Protein AF-A0A7Y7C7P0-F1 (afdb_monomer)

Mean predicted aligned error: 10.73 Å

Foldseek 3Di:
DVVVCCVVVPPPPPPPDPPVVVVVVVVVVVVVVVVVVVVVLVVLLVVLLVLAAEDEDEFEAPPVQCAFPVPRDNQKDWDPQADWDWAWADDVPAIHIYIYGWTWIDHPVRPGIGTGDDPDDPDVVDRYHPRRLVVLCCCCPVVVDDLVVVQVVNSVNSHSGDSVVSVVSD

Radius of gyration: 27.85 Å; Cα contacts (8 Å, |Δi|>4): 236; chains: 1; bounding box: 73×70×50 Å

Solvent-accessible surface area (backbone atoms only — not comparable to full-atom values): 9598 Å² total; per-residue (Å²): 110,79,66,58,52,42,69,75,67,45,77,95,70,84,71,74,73,52,72,68,55,52,55,46,52,52,50,52,52,50,50,52,51,49,50,53,51,50,51,54,50,50,56,52,32,55,58,27,51,68,66,17,54,75,44,81,43,77,34,67,58,52,80,92,60,53,45,25,90,71,76,66,47,63,64,60,41,80,45,81,89,37,54,75,48,66,32,36,34,45,48,96,98,46,52,31,39,34,40,35,30,20,36,28,30,33,28,79,86,74,73,27,75,45,63,20,73,76,81,90,61,81,43,91,91,49,52,50,28,63,49,30,49,50,50,50,51,43,38,42,69,74,67,63,42,54,59,65,58,50,22,55,53,44,43,71,42,13,42,70,52,51,52,69,58,56,58,72,74,97

Nearest PDB structures (foldseek):
  1ek0-assembly1_A  TM=4.558E-01  e=1.364E+00  Saccharomyces cerevisiae
  8dwf-assembly1_A  TM=3.012E-01  e=1.980E+00  Geobacillus stearothermophilus
  8dw7-assembly1_A  TM=2.935E-01  e=6.056E+00  Geobacillus stearothermophilus
  8dwe-assembly1_A  TM=2.892E-01  e=4.724E+00  Geobacillus stearothermophilus

pLDDT: mean 85.53, std 9.99, range [55.09, 96.75]

Sequence (170 aa):
MATLERHVFGRRTEKLPTVADELRGDADSTAARAEAAKKKRQERATRKAEEAPEREIRHAVPDEERQCPACGGEDLKPLGKGRTSVLYEYVPARFERQVHVQEVLACTCGRGVVTAPPPARVVDRGEYGPGFIAHVVTSKCADAMPLHRLAQRVERSGVPMSRSTLTDLF

Structure (mmCIF, N/CA/C/O backbone):
data_AF-A0A7Y7C7P0-F1
#
_entry.id   AF-A0A7Y7C7P0-F1
#
loop_
_atom_site.group_PDB
_atom_site.id
_atom_site.type_symbol
_atom_site.label_atom_id
_atom_site.label_alt_id
_atom_site.label_comp_id
_atom_site.label_asym_id
_atom_site.label_entity_id
_atom_site.label_seq_id
_atom_site.pdbx_PDB_ins_code
_atom_site.Cartn_x
_atom_site.Cartn_y
_atom_site.Cartn_z
_atom_site.occupancy
_atom_site.B_iso_or_equiv
_atom_site.auth_seq_id
_atom_site.auth_comp_id
_atom_site.auth_asym_id
_atom_site.auth_atom_id
_atom_site.pdbx_PDB_model_num
ATOM 1 N N . MET A 1 1 ? 47.146 57.367 16.104 1.00 55.09 1 MET A N 1
ATOM 2 C CA . MET A 1 1 ? 47.709 56.108 15.560 1.00 55.09 1 MET A CA 1
ATOM 3 C C . MET A 1 1 ? 46.629 55.074 15.224 1.00 55.09 1 MET A C 1
ATOM 5 O O . MET A 1 1 ? 46.630 54.589 14.104 1.00 55.09 1 MET A O 1
ATOM 9 N N . ALA A 1 2 ? 45.629 54.832 16.084 1.00 60.88 2 ALA A N 1
ATOM 10 C CA . ALA A 1 2 ? 44.570 53.829 15.849 1.00 60.88 2 ALA A CA 1
ATOM 11 C C . ALA A 1 2 ? 43.618 54.069 14.644 1.00 60.88 2 ALA A C 1
ATOM 13 O O . ALA A 1 2 ? 42.861 53.175 14.258 1.00 60.88 2 ALA A O 1
ATOM 14 N N . THR A 1 3 ? 43.585 55.279 14.078 1.00 65.88 3 THR A N 1
ATOM 15 C CA . THR A 1 3 ? 42.808 55.626 12.871 1.00 65.88 3 THR A CA 1
ATOM 16 C C . THR A 1 3 ? 43.558 55.297 11.580 1.00 65.88 3 THR A C 1
ATOM 18 O O . THR A 1 3 ? 42.942 54.809 10.638 1.00 65.88 3 THR A O 1
ATOM 21 N N . LEU A 1 4 ? 44.882 55.490 11.563 1.00 68.06 4 LEU A N 1
ATOM 22 C CA . LEU A 1 4 ? 45.753 55.126 10.440 1.00 68.06 4 LEU A CA 1
ATOM 23 C C . LEU A 1 4 ? 45.852 53.604 10.288 1.00 68.06 4 LEU A C 1
ATOM 25 O O . LEU A 1 4 ? 45.725 53.095 9.182 1.00 68.06 4 LEU A O 1
ATOM 29 N N . GLU A 1 5 ? 45.957 52.863 11.394 1.00 64.56 5 GLU A N 1
ATOM 30 C CA . GLU A 1 5 ? 45.981 51.392 11.366 1.00 64.56 5 GLU A CA 1
ATOM 31 C C . GLU A 1 5 ? 44.690 50.786 10.793 1.00 64.56 5 GLU A C 1
ATOM 33 O O . GLU A 1 5 ? 44.743 49.833 10.022 1.00 64.56 5 GLU A O 1
ATOM 38 N N . ARG A 1 6 ? 43.521 51.366 11.100 1.00 64.81 6 ARG A N 1
ATOM 39 C CA . ARG A 1 6 ? 42.233 50.932 10.525 1.00 64.81 6 ARG A CA 1
ATOM 40 C C . ARG A 1 6 ? 42.103 51.235 9.033 1.00 64.81 6 ARG A C 1
ATOM 42 O O . ARG A 1 6 ? 41.399 50.511 8.337 1.00 64.81 6 ARG A O 1
ATOM 49 N N . HIS A 1 7 ? 42.755 52.295 8.560 1.00 71.31 7 HIS A N 1
ATOM 50 C CA . HIS A 1 7 ? 42.766 52.667 7.147 1.00 71.31 7 HIS A CA 1
ATOM 51 C C . HIS A 1 7 ? 43.724 51.800 6.323 1.00 71.31 7 HIS A C 1
ATOM 53 O O . HIS A 1 7 ? 43.413 51.486 5.181 1.00 71.31 7 HIS A O 1
ATOM 59 N N . VAL A 1 8 ? 44.863 51.408 6.905 1.00 70.62 8 VAL A N 1
ATOM 60 C CA . VAL A 1 8 ? 45.889 50.595 6.232 1.00 70.62 8 VAL A CA 1
ATOM 61 C C . VAL A 1 8 ? 45.542 49.102 6.248 1.00 70.62 8 VAL A C 1
ATOM 63 O O . VAL A 1 8 ? 45.739 48.431 5.242 1.00 70.62 8 VAL A O 1
ATOM 66 N N . PHE A 1 9 ? 44.996 48.579 7.353 1.00 66.69 9 PHE A N 1
ATOM 67 C CA . PHE A 1 9 ? 44.740 47.138 7.528 1.00 66.69 9 PHE A CA 1
ATOM 68 C C . PHE A 1 9 ? 43.254 46.740 7.472 1.00 66.69 9 PHE A C 1
ATOM 70 O O . PHE A 1 9 ? 42.925 45.572 7.667 1.00 66.69 9 PHE A O 1
ATOM 77 N N . GLY A 1 10 ? 42.344 47.691 7.227 1.00 68.75 10 GLY A N 1
ATOM 78 C CA . GLY A 1 10 ? 40.899 47.446 7.194 1.00 68.75 10 GLY A CA 1
ATOM 79 C C . GLY A 1 10 ? 40.288 47.088 8.559 1.00 68.75 10 GLY A C 1
ATOM 80 O O . GLY A 1 10 ? 40.950 47.067 9.602 1.00 68.75 10 GLY A O 1
ATOM 81 N N . ARG A 1 11 ? 38.974 46.811 8.588 1.00 61.88 11 ARG A N 1
ATOM 82 C CA . ARG A 1 11 ? 38.349 46.175 9.762 1.00 61.88 11 ARG A CA 1
ATOM 83 C C . ARG A 1 11 ? 38.887 44.745 9.849 1.00 61.88 11 ARG A C 1
ATOM 85 O O . ARG A 1 11 ? 38.777 44.002 8.883 1.00 61.88 11 ARG A O 1
ATOM 92 N N . ARG A 1 12 ? 39.417 44.346 11.014 1.00 55.22 12 ARG A N 1
ATOM 93 C CA . ARG A 1 12 ? 39.758 42.947 11.347 1.00 55.22 12 ARG A CA 1
ATOM 94 C C . ARG A 1 12 ? 38.487 42.083 11.379 1.00 55.22 12 ARG A C 1
ATOM 96 O O . ARG A 1 12 ? 38.015 41.716 12.450 1.00 55.22 12 ARG A O 1
ATOM 103 N N . THR A 1 13 ? 37.886 41.821 10.227 1.00 59.50 13 THR A N 1
ATOM 104 C CA . THR A 1 13 ? 36.673 41.000 10.090 1.00 59.50 13 THR A CA 1
ATOM 105 C C . THR A 1 13 ? 36.837 39.841 9.115 1.00 59.50 13 THR A C 1
ATOM 107 O O . THR A 1 13 ? 35.903 39.071 8.949 1.00 59.50 13 THR A O 1
ATOM 110 N N . GLU A 1 14 ? 38.028 39.621 8.562 1.00 57.31 14 GLU A N 1
ATOM 111 C CA . GLU A 1 14 ? 38.360 38.384 7.848 1.00 57.31 14 GLU A CA 1
ATOM 112 C C . GLU A 1 14 ? 38.828 37.312 8.840 1.00 57.31 14 GLU A C 1
ATOM 114 O O . GLU A 1 14 ? 39.986 36.900 8.860 1.00 57.31 14 GLU A O 1
ATOM 119 N N . LYS A 1 15 ? 37.936 36.866 9.730 1.00 64.31 15 LYS A N 1
ATOM 120 C CA . LYS A 1 15 ? 38.116 35.529 10.300 1.00 64.31 15 LYS A CA 1
ATOM 121 C C . LYS A 1 15 ? 37.584 34.562 9.255 1.00 64.31 15 LYS A C 1
ATOM 123 O O . LYS A 1 15 ? 36.371 34.474 9.084 1.00 64.31 15 LYS A O 1
ATOM 128 N N . LEU A 1 16 ? 38.490 33.886 8.550 1.00 65.25 16 LEU A N 1
ATOM 129 C CA . LEU A 1 16 ? 38.125 32.709 7.768 1.00 65.25 16 LEU A CA 1
ATOM 130 C C . LEU A 1 16 ? 37.362 31.756 8.702 1.00 65.25 16 LEU A C 1
ATOM 132 O O . LEU A 1 16 ? 37.824 31.539 9.833 1.00 65.25 16 LEU A O 1
ATOM 136 N N . PRO A 1 17 ? 36.178 31.268 8.296 1.00 68.62 17 PRO A N 1
ATOM 137 C CA . PRO A 1 17 ? 35.445 30.297 9.090 1.00 68.62 17 PRO A CA 1
ATOM 138 C C . PRO A 1 17 ? 36.351 29.097 9.359 1.00 68.62 17 PRO A C 1
ATOM 140 O O . PRO A 1 17 ? 37.228 28.758 8.561 1.00 68.62 17 PRO A O 1
ATOM 143 N N . THR A 1 18 ? 36.196 28.478 10.527 1.00 79.94 18 THR A N 1
ATOM 144 C CA . THR A 1 18 ? 36.977 27.274 10.794 1.00 79.94 18 THR A CA 1
ATOM 145 C C . THR A 1 18 ? 36.526 26.180 9.832 1.00 79.94 18 THR A C 1
ATOM 147 O O . THR A 1 18 ? 35.360 26.133 9.446 1.00 79.94 18 THR A O 1
ATOM 150 N N . VAL A 1 19 ? 37.421 25.254 9.485 1.00 77.50 19 VAL A N 1
ATOM 151 C CA . VAL A 1 19 ? 37.071 24.092 8.648 1.00 77.50 19 VAL A CA 1
ATOM 152 C C . VAL A 1 19 ? 35.853 23.346 9.219 1.00 77.50 19 VAL A C 1
ATOM 154 O O . VAL A 1 19 ? 35.027 22.831 8.475 1.00 77.50 19 VAL A O 1
ATOM 157 N N . ALA A 1 20 ? 35.683 23.336 10.546 1.00 76.25 20 ALA A N 1
ATOM 158 C CA . ALA A 1 20 ? 34.512 22.756 11.198 1.00 76.25 20 ALA A CA 1
ATOM 159 C C . ALA A 1 20 ? 33.207 23.527 10.920 1.00 76.25 20 ALA A C 1
ATOM 161 O O . ALA A 1 20 ? 32.159 22.897 10.799 1.00 76.25 20 ALA A O 1
ATOM 162 N N . ASP A 1 21 ? 33.255 24.857 10.820 1.00 77.00 21 ASP A N 1
ATOM 163 C CA . ASP A 1 21 ? 32.091 25.692 10.503 1.00 77.00 21 ASP A CA 1
ATOM 164 C C . ASP A 1 21 ? 31.709 25.580 9.020 1.00 77.00 21 ASP A C 1
ATOM 166 O O . ASP A 1 21 ? 30.523 25.489 8.704 1.00 77.00 21 ASP A O 1
ATOM 170 N N . GLU A 1 22 ? 32.692 25.505 8.115 1.00 7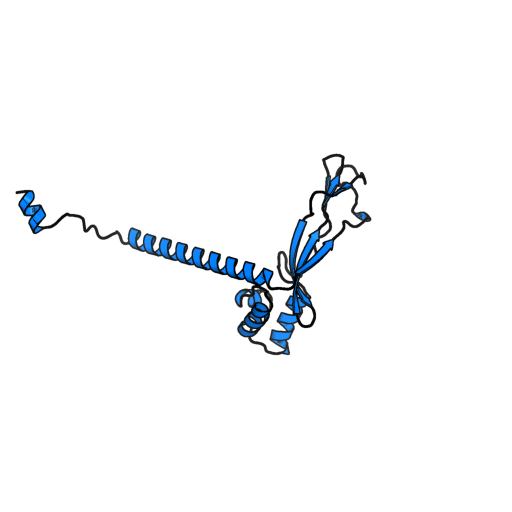2.94 22 GLU A N 1
ATOM 171 C CA . GLU A 1 22 ? 32.455 25.258 6.683 1.00 72.94 22 GLU A CA 1
ATOM 172 C C . GLU A 1 22 ? 31.823 23.878 6.450 1.00 72.94 22 GLU A C 1
ATOM 174 O O . GLU A 1 22 ? 30.777 23.772 5.808 1.00 72.94 22 GLU A O 1
ATOM 179 N N . LEU A 1 23 ? 32.387 22.826 7.058 1.00 73.00 23 LEU A N 1
ATOM 180 C CA . LEU A 1 23 ? 31.852 21.464 6.958 1.00 73.00 23 LEU A CA 1
ATOM 181 C C . LEU A 1 23 ? 30.433 21.344 7.541 1.00 73.00 23 LEU A C 1
ATOM 183 O O . LEU A 1 23 ? 29.619 20.584 7.016 1.00 73.00 23 LEU A O 1
ATOM 187 N N . ARG A 1 24 ? 30.110 22.090 8.610 1.00 69.88 24 ARG A N 1
ATOM 188 C CA . ARG A 1 24 ? 28.742 22.149 9.158 1.00 69.88 24 ARG A CA 1
ATOM 189 C C . ARG A 1 24 ? 27.784 22.888 8.230 1.00 69.88 24 ARG A C 1
ATOM 191 O O . ARG A 1 24 ? 26.692 22.385 8.002 1.00 69.88 24 ARG A O 1
ATOM 198 N N . GLY A 1 25 ? 28.187 24.023 7.657 1.00 68.94 25 GLY A N 1
ATOM 199 C CA . GLY A 1 25 ? 27.362 24.764 6.697 1.00 68.94 25 GLY A CA 1
ATOM 200 C C . GLY A 1 25 ? 27.010 23.933 5.458 1.00 68.94 25 GLY A C 1
ATOM 201 O O . GLY A 1 25 ? 25.860 23.930 5.008 1.00 68.94 25 GLY A O 1
ATOM 202 N N . ASP A 1 26 ? 27.963 23.150 4.953 1.00 67.38 26 ASP A N 1
ATOM 203 C CA . ASP A 1 26 ? 27.722 22.205 3.862 1.00 67.38 26 ASP A CA 1
ATOM 204 C C . ASP A 1 26 ? 26.801 21.048 4.287 1.00 67.38 26 ASP A C 1
ATOM 206 O O . ASP A 1 26 ? 25.879 20.685 3.549 1.00 67.38 26 ASP A O 1
ATOM 210 N N . ALA A 1 27 ? 26.966 20.502 5.495 1.00 68.31 27 ALA A N 1
ATOM 211 C CA . ALA A 1 27 ? 26.079 19.468 6.034 1.00 68.31 27 ALA A CA 1
ATOM 212 C C . ALA A 1 27 ? 24.635 19.972 6.239 1.00 68.31 27 ALA A C 1
ATOM 214 O O . ALA A 1 27 ? 23.678 19.312 5.832 1.00 68.31 27 ALA A O 1
ATOM 215 N N . ASP A 1 28 ? 24.458 21.172 6.788 1.00 70.88 28 ASP A N 1
ATOM 216 C CA . ASP A 1 28 ? 23.141 21.776 7.001 1.00 70.88 28 ASP A CA 1
ATOM 217 C C . ASP A 1 28 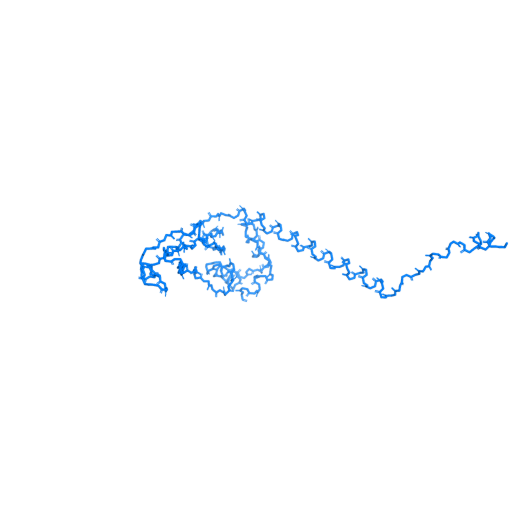? 22.468 22.124 5.666 1.00 70.88 28 ASP A C 1
ATOM 219 O O . ASP A 1 28 ? 21.272 21.882 5.472 1.00 70.88 28 ASP A O 1
ATOM 223 N N . SER A 1 29 ? 23.238 22.618 4.690 1.00 73.50 29 SER A N 1
ATOM 224 C CA . SER A 1 29 ? 22.720 22.906 3.349 1.00 73.50 29 SER A CA 1
ATOM 225 C C . SER A 1 29 ? 22.331 21.636 2.581 1.00 73.50 29 SER A C 1
ATOM 227 O O . SER A 1 29 ? 21.324 21.624 1.864 1.00 73.50 29 SER A O 1
ATOM 229 N N . THR A 1 30 ? 23.080 20.541 2.742 1.00 75.31 30 THR A N 1
ATOM 230 C CA . THR A 1 30 ? 22.759 19.244 2.128 1.00 75.31 30 THR A CA 1
ATOM 231 C C . THR A 1 30 ? 21.545 18.597 2.786 1.00 75.31 30 THR A C 1
ATOM 233 O O . THR A 1 30 ? 20.666 18.113 2.067 1.00 75.31 30 THR A O 1
ATOM 236 N N . ALA A 1 31 ? 21.422 18.669 4.114 1.00 78.56 31 ALA A N 1
ATOM 237 C CA . ALA A 1 31 ? 20.242 18.215 4.846 1.00 78.56 31 ALA A CA 1
ATOM 238 C C . ALA A 1 31 ? 18.983 19.001 4.442 1.00 78.56 31 ALA A C 1
ATOM 240 O O . ALA A 1 31 ? 17.962 18.402 4.097 1.00 78.56 31 ALA A O 1
ATOM 241 N N . ALA A 1 32 ? 19.066 20.334 4.372 1.00 80.69 32 ALA A N 1
ATOM 242 C CA . ALA A 1 32 ? 17.960 21.177 3.918 1.00 80.69 32 ALA A CA 1
ATOM 243 C C . ALA A 1 32 ? 17.533 20.860 2.473 1.00 80.69 32 ALA A C 1
ATOM 245 O O . ALA A 1 32 ? 16.339 20.773 2.172 1.00 80.69 32 ALA A O 1
ATOM 246 N N . ARG A 1 33 ? 18.494 20.627 1.566 1.00 81.38 33 ARG A N 1
ATOM 247 C CA . ARG A 1 33 ? 18.207 20.206 0.182 1.00 81.38 33 ARG A CA 1
ATOM 248 C C . ARG A 1 33 ? 17.550 18.826 0.122 1.00 81.38 33 ARG A C 1
ATOM 250 O O . ARG A 1 33 ? 16.629 18.635 -0.674 1.00 81.38 33 ARG A O 1
ATOM 257 N N . ALA A 1 34 ? 17.995 17.879 0.946 1.00 82.88 34 ALA A N 1
ATOM 258 C CA . ALA A 1 34 ? 17.413 16.542 1.020 1.00 82.88 34 ALA A CA 1
ATOM 259 C C . ALA A 1 34 ? 15.960 16.587 1.515 1.00 82.88 34 ALA A C 1
ATOM 261 O O . ALA A 1 34 ? 15.085 15.962 0.909 1.00 82.88 34 ALA A O 1
ATOM 262 N N . GLU A 1 35 ? 15.681 17.384 2.547 1.00 84.38 35 GLU A N 1
ATOM 263 C CA . GLU A 1 35 ? 14.332 17.526 3.096 1.00 84.38 35 GLU A CA 1
ATOM 264 C C . GLU A 1 35 ? 13.391 18.231 2.109 1.00 84.38 35 GLU A C 1
ATOM 266 O O . GLU A 1 35 ? 12.277 17.766 1.861 1.00 84.38 35 GLU A O 1
ATOM 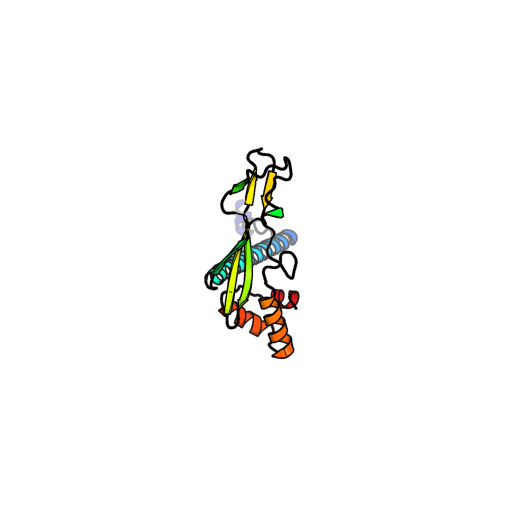271 N N . ALA A 1 36 ? 13.862 19.282 1.430 1.00 84.31 36 ALA A N 1
ATOM 272 C CA . ALA A 1 36 ? 13.104 19.931 0.362 1.00 84.31 36 ALA A CA 1
ATOM 273 C C . ALA A 1 36 ? 12.794 18.967 -0.801 1.00 84.31 36 ALA A C 1
ATOM 275 O O . ALA A 1 36 ? 11.674 18.943 -1.322 1.00 84.31 36 ALA A O 1
ATOM 276 N N . ALA A 1 37 ? 13.757 18.126 -1.193 1.00 84.06 37 ALA A N 1
ATOM 277 C CA . ALA A 1 37 ? 13.550 17.108 -2.220 1.00 84.06 37 ALA A CA 1
ATOM 278 C C . ALA A 1 37 ? 12.534 16.041 -1.780 1.00 84.06 37 ALA A C 1
ATOM 280 O O . ALA A 1 37 ? 11.699 15.618 -2.585 1.00 84.06 37 ALA A O 1
ATOM 281 N N . LYS A 1 38 ? 12.571 15.623 -0.510 1.00 84.44 38 LYS A N 1
ATOM 282 C CA . LYS A 1 38 ? 11.611 14.680 0.077 1.00 84.44 38 LYS A CA 1
ATOM 283 C C . LYS A 1 38 ? 10.199 15.260 0.092 1.00 84.44 38 LYS A C 1
ATOM 285 O O . LYS A 1 38 ? 9.283 14.598 -0.394 1.00 84.44 38 LYS A O 1
ATOM 290 N N . LYS A 1 39 ? 10.034 16.509 0.535 1.00 84.75 39 LYS A N 1
ATOM 291 C CA . LYS A 1 39 ? 8.743 17.209 0.528 1.00 84.75 39 LYS A CA 1
ATOM 292 C C . LYS A 1 39 ? 8.157 17.295 -0.883 1.00 84.75 39 LYS A C 1
ATOM 294 O O . LYS A 1 39 ? 7.026 16.881 -1.111 1.00 84.75 39 LYS A O 1
ATOM 299 N N . LYS A 1 40 ? 8.964 17.703 -1.867 1.00 83.31 40 LYS A N 1
ATOM 300 C CA . LYS A 1 40 ? 8.540 17.761 -3.276 1.00 83.31 40 LYS A CA 1
ATOM 301 C C . LYS A 1 40 ? 8.128 16.389 -3.831 1.00 83.31 40 LYS A C 1
ATOM 303 O O . LYS A 1 40 ? 7.210 16.300 -4.648 1.00 83.31 40 LYS A O 1
ATOM 308 N N . ARG A 1 41 ? 8.802 15.306 -3.418 1.00 81.06 41 ARG A N 1
ATOM 309 C CA . ARG A 1 41 ? 8.415 13.930 -3.786 1.00 81.06 41 ARG A CA 1
ATOM 310 C C . ARG A 1 41 ? 7.070 13.545 -3.173 1.00 81.06 41 ARG A C 1
ATOM 312 O O . ARG A 1 41 ? 6.250 12.983 -3.890 1.00 81.06 41 ARG A O 1
ATOM 319 N N . GLN A 1 42 ? 6.838 13.880 -1.905 1.00 81.81 42 GLN A N 1
ATOM 320 C CA . GLN A 1 42 ? 5.566 13.627 -1.224 1.00 81.81 42 GLN A CA 1
ATOM 321 C C . GLN A 1 42 ? 4.414 14.394 -1.882 1.00 81.81 42 GLN A C 1
ATOM 323 O O . GLN A 1 42 ? 3.417 13.780 -2.233 1.00 81.81 42 GLN A O 1
ATOM 328 N N . GLU A 1 43 ? 4.584 15.686 -2.165 1.00 81.06 43 GLU A N 1
ATOM 329 C CA . GLU A 1 43 ? 3.575 16.509 -2.855 1.00 81.06 43 GLU A CA 1
ATOM 330 C C . GLU A 1 43 ? 3.247 15.989 -4.265 1.00 81.06 43 GLU A C 1
ATOM 332 O O . GLU A 1 43 ? 2.105 16.024 -4.725 1.00 81.06 43 GLU A O 1
ATOM 337 N N . ARG A 1 44 ? 4.254 15.484 -4.989 1.00 79.69 44 ARG A N 1
ATOM 338 C CA . ARG A 1 44 ? 4.032 14.835 -6.289 1.00 79.69 44 ARG A CA 1
ATOM 339 C C . ARG A 1 44 ? 3.275 13.519 -6.130 1.00 79.69 44 ARG A C 1
ATOM 341 O O . ARG A 1 44 ? 2.470 13.198 -6.999 1.00 79.69 44 ARG A O 1
ATOM 348 N N . ALA A 1 45 ? 3.555 12.763 -5.071 1.00 76.69 45 ALA A N 1
ATOM 349 C CA . ALA A 1 45 ? 2.895 11.495 -4.808 1.00 76.69 45 ALA A CA 1
ATOM 350 C C . ALA A 1 45 ? 1.424 11.686 -4.428 1.00 76.69 45 ALA A C 1
ATOM 352 O O . ALA A 1 45 ? 0.578 10.993 -4.983 1.00 76.69 45 ALA A O 1
ATOM 353 N N . THR A 1 46 ? 1.116 12.659 -3.565 1.00 77.25 46 THR A N 1
ATOM 354 C CA . THR A 1 46 ? -0.264 12.982 -3.180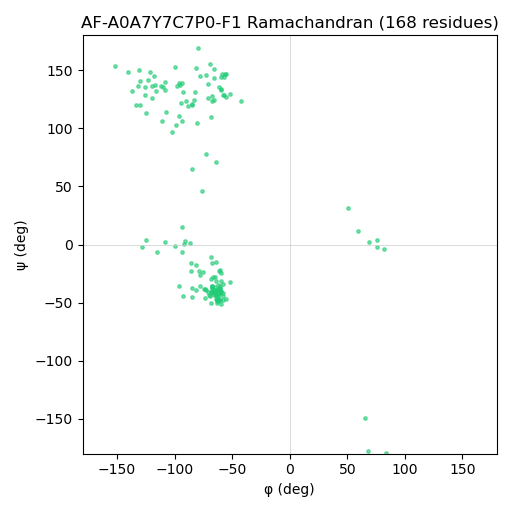 1.00 77.25 46 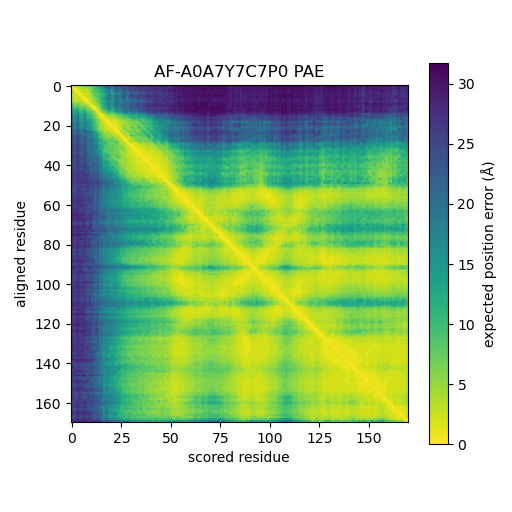THR A CA 1
ATOM 355 C C . THR A 1 46 ? -1.078 13.446 -4.378 1.00 77.25 46 THR A C 1
ATOM 357 O O . THR A 1 46 ? -2.135 12.884 -4.632 1.00 77.25 46 THR A O 1
ATOM 360 N N . ARG A 1 47 ? -0.552 14.383 -5.180 1.00 74.44 47 ARG A N 1
ATOM 361 C CA . ARG A 1 47 ? -1.246 14.862 -6.385 1.00 74.44 47 ARG A CA 1
ATOM 362 C C . ARG A 1 47 ? -1.557 13.725 -7.359 1.00 74.44 47 ARG A C 1
ATOM 364 O O . ARG A 1 47 ? -2.650 13.655 -7.894 1.00 74.44 47 ARG A O 1
ATOM 371 N N . LYS A 1 48 ? -0.597 12.827 -7.593 1.00 72.62 48 LYS A N 1
ATOM 372 C CA . LYS A 1 48 ? -0.818 11.683 -8.485 1.00 72.62 48 LYS A CA 1
ATOM 373 C C . LYS A 1 48 ? -1.850 10.712 -7.924 1.00 72.62 48 LYS A C 1
ATOM 375 O O . LYS A 1 48 ? -2.695 10.248 -8.675 1.00 72.62 48 LYS A O 1
ATOM 380 N N . ALA A 1 49 ? -1.818 10.451 -6.619 1.00 71.06 49 ALA A N 1
ATOM 381 C CA . ALA A 1 49 ? -2.780 9.568 -5.969 1.00 71.06 49 ALA A CA 1
ATOM 382 C C . ALA A 1 49 ? -4.239 10.051 -6.101 1.00 71.06 49 ALA A C 1
ATOM 384 O O . ALA A 1 49 ? -5.148 9.232 -5.984 1.00 71.06 49 ALA A O 1
ATOM 385 N N . GLU A 1 50 ? -4.463 11.347 -6.352 1.00 72.69 50 GLU A N 1
ATOM 386 C CA . GLU A 1 50 ? -5.778 11.917 -6.690 1.00 72.69 50 GLU A CA 1
ATOM 387 C C . GLU A 1 50 ? -6.180 11.680 -8.160 1.00 72.69 50 GLU A C 1
ATOM 389 O O . GLU A 1 50 ? -7.363 11.698 -8.479 1.00 72.69 50 GLU A O 1
ATOM 394 N N . GLU A 1 51 ? -5.221 11.437 -9.061 1.00 78.81 51 GLU A N 1
ATOM 395 C CA . GLU A 1 51 ? -5.477 11.135 -10.480 1.00 78.81 51 GLU A CA 1
ATOM 396 C C . GLU A 1 51 ? -5.927 9.679 -10.693 1.00 78.81 51 GLU A C 1
ATOM 398 O O . GLU A 1 51 ? -6.591 9.372 -11.685 1.00 78.81 51 GLU A O 1
ATOM 403 N N . ALA A 1 52 ? -5.546 8.767 -9.793 1.00 81.75 52 ALA A N 1
ATOM 404 C CA . ALA A 1 52 ? -5.930 7.363 -9.890 1.00 81.75 52 ALA A CA 1
ATOM 405 C C . ALA A 1 52 ? -7.430 7.190 -9.576 1.00 81.75 52 ALA A C 1
ATOM 407 O O . ALA A 1 52 ? -7.918 7.780 -8.611 1.00 81.75 52 ALA A O 1
ATOM 408 N N . PRO A 1 53 ? -8.168 6.348 -10.328 1.00 89.81 53 PRO A N 1
ATOM 409 C CA . PRO A 1 53 ? -9.560 6.056 -10.009 1.00 89.81 53 PRO A CA 1
ATOM 410 C C . PRO A 1 53 ? -9.658 5.480 -8.593 1.00 89.81 53 PRO A C 1
ATOM 412 O O . PRO A 1 53 ? -8.940 4.540 -8.246 1.00 89.81 53 PRO A O 1
ATOM 415 N N . GLU A 1 54 ? -10.535 6.061 -7.776 1.00 92.56 54 GLU A N 1
ATOM 416 C CA . GLU A 1 54 ? -10.720 5.679 -6.378 1.00 92.56 54 GLU A CA 1
ATOM 417 C C . GLU A 1 54 ? -11.913 4.728 -6.225 1.00 92.56 54 GLU A C 1
ATOM 419 O O . GLU A 1 54 ? -12.978 4.941 -6.809 1.00 92.56 54 GLU A O 1
ATOM 424 N N . ARG A 1 55 ? -11.741 3.677 -5.417 1.00 93.75 55 ARG A N 1
ATOM 425 C CA . ARG A 1 55 ? -12.807 2.739 -5.052 1.00 93.75 55 ARG A CA 1
ATOM 426 C C . ARG A 1 55 ? -12.847 2.550 -3.541 1.00 93.75 55 ARG A C 1
ATOM 428 O O . ARG A 1 55 ? -11.888 2.061 -2.951 1.00 93.75 55 ARG A O 1
ATOM 435 N N . GLU A 1 56 ? -13.974 2.872 -2.919 1.00 95.12 56 GLU A N 1
ATOM 436 C CA . GLU A 1 56 ? -14.191 2.615 -1.493 1.00 95.12 56 GLU A CA 1
ATOM 437 C C . GLU A 1 56 ? -14.641 1.161 -1.267 1.00 95.12 56 GLU A C 1
ATOM 439 O O . GLU A 1 56 ? -15.551 0.666 -1.936 1.00 95.12 56 GLU A O 1
ATOM 444 N N . ILE A 1 57 ? -14.003 0.467 -0.324 1.00 94.62 57 ILE A N 1
ATOM 445 C CA . ILE A 1 57 ? -14.327 -0.908 0.075 1.00 94.62 57 ILE A CA 1
ATOM 446 C C . ILE A 1 57 ? -14.574 -0.910 1.580 1.00 94.62 57 ILE A C 1
ATOM 448 O O . ILE A 1 57 ? -13.659 -0.680 2.370 1.00 94.62 57 ILE A O 1
ATOM 452 N N . ARG A 1 58 ? -15.816 -1.173 1.984 1.00 94.38 58 ARG A N 1
ATOM 453 C CA . ARG A 1 58 ? -16.204 -1.209 3.397 1.00 94.38 58 ARG A CA 1
ATOM 454 C C . ARG A 1 58 ? -16.096 -2.623 3.945 1.00 94.38 58 ARG A C 1
ATOM 456 O O . ARG A 1 58 ? -16.634 -3.550 3.348 1.00 94.38 58 ARG A O 1
ATOM 463 N N . HIS A 1 59 ? -15.443 -2.756 5.093 1.00 94.19 59 HIS A N 1
ATOM 464 C CA . HIS A 1 59 ? -15.338 -4.005 5.841 1.00 94.19 59 HIS A CA 1
ATOM 465 C C . HIS A 1 59 ? -16.210 -3.902 7.084 1.00 94.19 59 HIS A C 1
ATOM 467 O O . HIS A 1 59 ? -15.936 -3.076 7.956 1.00 94.19 59 HIS A O 1
ATOM 473 N N . ALA A 1 60 ? -17.265 -4.710 7.141 1.00 93.31 60 ALA A N 1
ATOM 474 C CA . ALA A 1 60 ? -18.112 -4.830 8.322 1.00 93.31 60 ALA A CA 1
ATOM 475 C C . ALA A 1 60 ? -17.472 -5.780 9.340 1.00 93.31 60 ALA A C 1
ATOM 477 O O . ALA A 1 60 ? -16.735 -6.693 8.959 1.00 93.31 60 ALA A O 1
ATOM 478 N N . VAL A 1 61 ? -17.766 -5.579 10.624 1.00 92.62 61 VAL A N 1
ATOM 479 C CA . VAL A 1 61 ? -17.405 -6.557 11.658 1.00 92.62 61 VAL A CA 1
ATOM 480 C C . VAL A 1 61 ? -18.218 -7.837 11.408 1.00 92.62 61 VAL A C 1
ATOM 482 O O . VAL A 1 61 ? -19.448 -7.727 11.341 1.00 92.62 61 VAL A O 1
ATOM 485 N N . PRO A 1 62 ? -17.583 -9.018 11.262 1.00 92.50 62 PRO A N 1
ATOM 486 C CA . PRO A 1 62 ? -18.286 -10.294 11.124 1.00 92.50 62 PRO A CA 1
ATOM 487 C C . PRO A 1 62 ? -19.211 -10.549 12.313 1.00 92.50 62 PRO A C 1
ATOM 489 O O . PRO A 1 62 ? -18.848 -10.220 13.439 1.00 92.50 62 PRO A O 1
ATOM 492 N N . ASP A 1 63 ? -20.373 -11.165 12.093 1.00 89.12 63 ASP A N 1
ATOM 493 C CA . ASP A 1 63 ? -21.369 -11.364 13.158 1.00 89.12 63 ASP A CA 1
ATOM 494 C C . ASP A 1 63 ? -20.827 -12.183 14.344 1.00 89.12 63 ASP A C 1
ATOM 496 O O . ASP A 1 63 ? -21.164 -11.905 15.491 1.00 89.12 63 ASP A O 1
ATOM 500 N N . GLU A 1 64 ? -19.909 -13.116 14.086 1.00 88.62 64 GLU A N 1
ATOM 501 C CA . GLU A 1 64 ? -19.219 -13.916 15.112 1.00 88.62 64 GLU A CA 1
ATOM 502 C C . GLU A 1 64 ? -18.326 -13.072 16.039 1.00 88.62 64 GLU A C 1
ATOM 504 O O . GLU A 1 64 ? -18.117 -13.418 17.198 1.00 88.62 64 GLU A O 1
ATOM 509 N N . GLU A 1 65 ? -17.819 -11.943 15.542 1.00 86.25 65 GLU A N 1
ATOM 510 C CA . GLU A 1 65 ? -16.926 -11.035 16.267 1.00 86.25 65 GLU A CA 1
ATOM 511 C C . GLU A 1 65 ? -17.672 -9.820 16.842 1.00 86.25 65 GLU A C 1
ATOM 513 O O . GLU A 1 65 ? -17.070 -8.989 17.524 1.00 86.25 65 GLU A O 1
ATOM 518 N N . ARG A 1 66 ? -18.991 -9.699 16.617 1.00 88.81 66 ARG A N 1
ATOM 519 C CA . ARG A 1 66 ? -19.839 -8.598 17.123 1.00 88.81 66 ARG A CA 1
ATOM 520 C C . ARG A 1 66 ? -20.179 -8.738 18.608 1.00 88.81 66 ARG A C 1
ATOM 522 O O . ARG A 1 66 ? -21.310 -8.522 19.033 1.00 88.81 66 ARG A O 1
ATOM 529 N N . GLN A 1 67 ? -19.178 -9.041 19.420 1.00 91.62 67 GLN A N 1
ATOM 530 C CA . GLN A 1 67 ? -19.308 -9.159 20.864 1.00 91.62 67 GLN A CA 1
ATOM 531 C C . GLN A 1 67 ? -18.228 -8.338 21.552 1.00 91.62 67 GLN A C 1
ATOM 533 O O . GLN A 1 67 ? -17.072 -8.277 21.132 1.00 91.62 67 GLN A O 1
ATOM 538 N N . CYS A 1 68 ? -18.604 -7.679 22.643 1.00 91.19 68 CYS A N 1
ATOM 539 C CA . CYS A 1 68 ? -17.658 -6.902 23.420 1.00 91.19 68 CYS A CA 1
ATOM 540 C C . CYS A 1 68 ? -16.629 -7.823 24.103 1.00 91.19 68 CYS A C 1
ATOM 542 O O . CYS A 1 68 ? -17.023 -8.636 24.942 1.00 91.19 68 CYS A O 1
ATOM 544 N N . PRO A 1 69 ? -15.314 -7.637 23.882 1.00 89.69 69 PRO A N 1
ATOM 545 C CA . PRO A 1 69 ? -14.287 -8.489 24.491 1.00 89.69 69 PRO A CA 1
ATOM 546 C C . PRO A 1 69 ? -14.191 -8.331 26.018 1.00 89.69 69 PRO A C 1
ATOM 548 O O . PRO A 1 69 ? -13.580 -9.157 26.686 1.00 89.69 69 PRO A O 1
ATOM 551 N N . ALA A 1 70 ? -14.773 -7.265 26.582 1.00 89.50 70 ALA A N 1
ATOM 552 C CA . ALA A 1 70 ? -14.717 -6.975 28.014 1.00 89.50 70 ALA A CA 1
ATOM 553 C C . ALA A 1 70 ? -15.946 -7.471 28.794 1.00 89.50 70 ALA A C 1
ATOM 555 O O . ALA A 1 70 ? -15.811 -7.846 29.955 1.00 89.50 70 ALA A O 1
ATOM 556 N N . CYS A 1 71 ? -17.144 -7.424 28.202 1.00 90.31 71 CYS A N 1
ATOM 557 C CA . CYS A 1 71 ? -18.392 -7.759 28.902 1.00 90.31 71 CYS A CA 1
ATOM 558 C C . CYS A 1 71 ? -19.280 -8.779 28.180 1.00 90.31 71 CYS A C 1
ATOM 560 O O . CYS A 1 71 ? -20.340 -9.103 28.703 1.00 90.31 71 CYS A O 1
ATOM 562 N N . GLY A 1 72 ? -18.895 -9.246 26.988 1.00 87.81 72 GLY A N 1
ATOM 563 C CA . GLY A 1 72 ? -19.677 -10.188 26.179 1.00 87.81 72 GLY A CA 1
ATOM 564 C C . GLY A 1 72 ? -20.971 -9.619 25.587 1.00 87.81 72 GLY A C 1
ATOM 565 O O . GLY A 1 72 ? -21.711 -10.349 24.947 1.00 87.81 72 GLY A O 1
ATOM 566 N N . GLY A 1 73 ? -21.266 -8.332 25.799 1.00 87.69 73 GLY A N 1
ATOM 567 C CA . GLY A 1 73 ? -22.482 -7.703 25.283 1.00 87.69 73 GLY A CA 1
ATOM 568 C C . GLY A 1 73 ? -22.444 -7.483 23.769 1.00 87.69 73 GLY A C 1
ATOM 569 O O . GLY A 1 73 ? -21.396 -7.143 23.218 1.00 87.69 73 GLY A O 1
ATOM 570 N N . GLU A 1 74 ? -23.607 -7.612 23.133 1.00 88.12 74 GLU A N 1
ATOM 571 C CA . GLU A 1 74 ? -23.825 -7.412 21.688 1.00 88.12 74 GLU A CA 1
ATOM 572 C C . GLU A 1 74 ? -24.280 -5.977 21.348 1.00 88.12 74 GLU A C 1
ATOM 574 O O . GLU A 1 74 ? -24.336 -5.588 20.183 1.00 88.12 74 GLU A O 1
ATOM 579 N N . ASP A 1 75 ? -24.546 -5.150 22.369 1.00 89.62 75 ASP A N 1
ATOM 580 C CA . ASP A 1 75 ? -24.923 -3.739 22.228 1.00 89.62 75 ASP A CA 1
ATOM 581 C C . ASP A 1 75 ? -23.722 -2.875 21.797 1.00 89.62 75 ASP A C 1
ATOM 583 O O . ASP A 1 75 ? -23.084 -2.164 22.588 1.00 89.62 75 ASP A O 1
ATOM 587 N N . LEU A 1 76 ? -23.405 -2.954 20.508 1.00 91.12 76 LEU A N 1
ATOM 588 C CA . LEU A 1 76 ? -22.300 -2.282 19.839 1.00 91.12 76 LEU A CA 1
ATOM 589 C C . LEU A 1 76 ? -22.818 -1.150 18.940 1.00 91.12 76 LEU A C 1
ATOM 591 O O . LEU A 1 76 ? -23.752 -1.328 18.160 1.00 91.12 76 LEU A O 1
ATOM 595 N N . LYS A 1 77 ? -22.201 0.034 19.027 1.00 92.19 77 LYS A N 1
ATOM 596 C CA . LYS A 1 77 ? -22.544 1.205 18.202 1.00 92.19 77 LYS A CA 1
ATOM 597 C C . LYS A 1 77 ? -21.370 1.630 17.319 1.00 92.19 77 LYS A C 1
ATOM 599 O O . LYS A 1 77 ? -20.234 1.576 17.789 1.00 92.19 77 LYS A O 1
ATOM 604 N N . PRO A 1 78 ? -21.612 2.120 16.090 1.00 92.56 78 PRO A N 1
ATOM 605 C CA . PRO A 1 78 ? -20.556 2.641 15.228 1.00 92.56 78 PRO A CA 1
ATOM 606 C C . PRO A 1 78 ? -19.767 3.772 15.888 1.00 92.56 7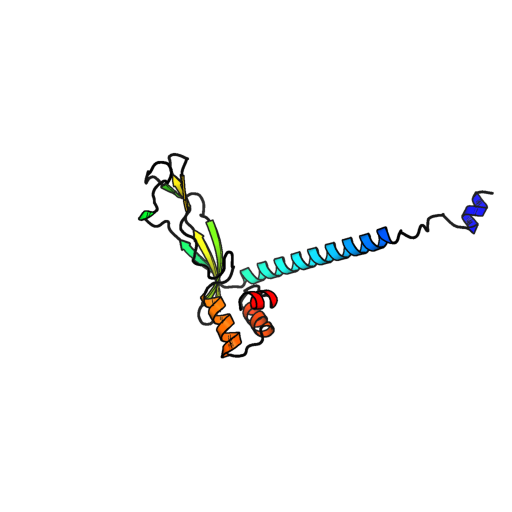8 PRO A C 1
ATOM 608 O O . PRO A 1 78 ? -20.336 4.751 16.375 1.00 92.56 78 PRO A O 1
ATOM 611 N N . LEU A 1 79 ? -18.444 3.643 15.877 1.00 92.62 79 LEU A N 1
ATOM 612 C CA . LEU A 1 79 ? -17.499 4.626 16.380 1.00 92.62 79 LEU A CA 1
ATOM 613 C C . LEU A 1 79 ? -16.890 5.402 15.204 1.00 92.62 79 LEU A C 1
ATOM 615 O O . LEU A 1 79 ? -15.918 4.983 14.572 1.00 92.62 79 LEU A O 1
ATOM 619 N N . GLY A 1 80 ? -17.458 6.575 14.923 1.00 91.19 80 GLY A N 1
ATOM 620 C CA . GLY A 1 80 ? -16.964 7.474 13.879 1.00 91.19 80 GLY A CA 1
ATOM 621 C C . GLY A 1 80 ? -17.091 6.895 12.465 1.00 91.19 80 GLY A C 1
ATOM 622 O O . GLY A 1 80 ? -18.018 6.150 12.164 1.00 91.19 80 GLY A O 1
ATOM 623 N N . LYS A 1 81 ? -16.163 7.276 11.577 1.00 88.88 81 LYS A N 1
ATOM 624 C CA . LYS A 1 81 ? -16.143 6.837 10.167 1.00 88.88 81 LYS A CA 1
ATOM 625 C C . LYS A 1 81 ? -15.413 5.504 9.948 1.00 88.88 81 LYS A C 1
ATOM 627 O O . LYS A 1 81 ? -15.297 5.070 8.808 1.00 88.88 81 LYS A O 1
ATOM 632 N N . GLY A 1 82 ? -14.915 4.877 11.013 1.00 91.44 82 GLY A N 1
ATOM 633 C CA . GLY A 1 82 ? -14.081 3.682 10.927 1.00 91.44 82 GLY A CA 1
ATOM 634 C C . GLY A 1 82 ? -12.597 3.973 10.679 1.00 91.44 82 GLY A C 1
ATOM 635 O O . GLY A 1 82 ? -12.163 5.126 10.604 1.00 91.44 82 GLY A O 1
ATOM 636 N N . ARG A 1 83 ? -11.801 2.905 10.582 1.00 93.00 83 ARG A N 1
ATOM 637 C CA . ARG A 1 83 ? -10.358 2.975 10.325 1.00 93.00 83 ARG A CA 1
ATOM 638 C C . ARG A 1 83 ? -10.094 2.840 8.830 1.00 93.00 83 ARG A C 1
ATOM 640 O O . ARG A 1 83 ? -10.443 1.830 8.226 1.00 93.00 83 ARG A O 1
ATOM 647 N N . THR A 1 84 ? -9.448 3.842 8.243 1.00 93.62 84 THR A N 1
ATOM 648 C CA . THR A 1 84 ? -9.163 3.867 6.804 1.00 93.62 84 THR A CA 1
ATOM 649 C C . THR A 1 84 ? -7.755 3.367 6.499 1.00 93.62 84 THR A C 1
ATOM 651 O O . THR A 1 84 ? -6.794 3.725 7.181 1.00 93.62 84 THR A O 1
ATOM 654 N N . SER A 1 85 ? -7.611 2.580 5.437 1.00 92.75 85 SER A N 1
ATOM 655 C CA . SER A 1 85 ? -6.314 2.223 4.869 1.00 92.75 85 SER A CA 1
ATOM 656 C C . SER A 1 85 ? -6.363 2.210 3.342 1.00 92.75 85 SER A C 1
ATOM 658 O O . SER A 1 85 ? -7.409 1.944 2.761 1.00 92.75 85 SER A O 1
ATOM 660 N N . VAL A 1 86 ? -5.247 2.536 2.690 1.00 91.75 86 VAL A N 1
ATOM 661 C CA . VAL A 1 86 ? -5.160 2.632 1.224 1.00 91.75 86 VAL A CA 1
ATOM 662 C C . VAL A 1 86 ? -4.353 1.458 0.674 1.00 91.75 86 VAL A C 1
ATOM 664 O O . VAL A 1 86 ? -3.344 1.074 1.271 1.00 91.75 86 VAL A O 1
ATOM 667 N N . LEU A 1 87 ? -4.808 0.911 -0.453 1.00 92.81 87 LEU A N 1
ATOM 668 C CA . LEU A 1 87 ? -4.137 -0.131 -1.222 1.00 92.81 87 LEU A CA 1
ATOM 669 C C . LEU A 1 87 ? -4.225 0.206 -2.717 1.00 92.81 87 LEU A C 1
ATOM 671 O O . LEU A 1 87 ? -5.298 0.535 -3.215 1.00 92.81 87 LEU A O 1
ATOM 675 N N . TYR A 1 88 ? -3.118 0.133 -3.445 1.00 92.50 88 TYR A N 1
ATOM 676 C CA . TYR A 1 88 ? -3.118 0.238 -4.902 1.00 92.50 88 TYR A CA 1
ATOM 677 C C . TYR A 1 88 ? -3.269 -1.144 -5.514 1.00 92.50 88 TYR A C 1
ATOM 679 O O . TYR A 1 88 ? -2.456 -2.031 -5.250 1.00 92.50 88 TYR A O 1
ATOM 687 N N . GLU A 1 89 ? -4.288 -1.314 -6.350 1.00 93.94 89 GLU A N 1
ATOM 688 C CA . GLU A 1 89 ? -4.619 -2.597 -6.962 1.00 93.94 89 GLU A CA 1
ATOM 689 C C . GLU A 1 89 ? -4.594 -2.502 -8.489 1.00 93.94 89 GLU A C 1
ATOM 691 O O . GLU A 1 89 ? -4.888 -1.455 -9.076 1.00 93.94 89 GLU A O 1
ATOM 696 N N . TYR A 1 90 ? -4.225 -3.604 -9.138 1.00 94.38 90 TYR A N 1
ATOM 697 C CA . TYR A 1 90 ? -4.361 -3.749 -10.581 1.00 94.38 90 TYR A CA 1
ATOM 698 C C . TYR A 1 90 ? -5.657 -4.491 -10.898 1.00 94.38 90 TYR A C 1
ATOM 700 O O . TYR A 1 90 ? -5.785 -5.694 -10.673 1.00 94.38 90 TYR A O 1
ATOM 708 N N . VAL A 1 91 ? -6.613 -3.765 -11.468 1.00 91.75 91 VAL A N 1
ATOM 709 C CA . VAL A 1 91 ? -7.792 -4.343 -12.117 1.00 91.75 91 VAL A CA 1
ATOM 710 C C . VAL A 1 91 ? -7.464 -4.430 -13.604 1.00 91.75 91 VAL A C 1
ATOM 712 O O . VAL A 1 91 ? -6.882 -3.483 -14.126 1.00 91.75 91 VAL A O 1
ATOM 715 N N . PRO A 1 92 ? -7.788 -5.518 -14.326 1.00 88.56 92 PRO A N 1
ATOM 716 C CA . PRO A 1 92 ? -7.422 -5.649 -15.733 1.00 88.56 92 PRO A CA 1
ATOM 717 C C . PRO A 1 92 ? -7.627 -4.348 -16.529 1.00 88.56 92 PRO A C 1
ATOM 719 O O . PRO A 1 92 ? -8.714 -3.772 -16.535 1.00 88.56 92 PRO A O 1
ATOM 722 N N . ALA A 1 93 ? -6.539 -3.883 -17.153 1.00 86.88 93 ALA A N 1
ATOM 723 C CA . ALA A 1 93 ? -6.409 -2.625 -17.899 1.00 86.88 93 ALA A CA 1
ATOM 724 C C . ALA A 1 93 ? -6.301 -1.296 -17.110 1.00 86.88 93 ALA A C 1
ATOM 726 O O . ALA A 1 93 ? -6.084 -0.264 -17.749 1.00 86.88 93 ALA A O 1
ATOM 727 N N . ARG A 1 94 ? -6.364 -1.265 -15.771 1.00 90.88 94 ARG A N 1
ATOM 728 C CA . ARG A 1 94 ? -6.146 -0.030 -14.988 1.00 90.88 94 ARG A CA 1
ATOM 729 C C . ARG A 1 94 ? -5.590 -0.265 -13.583 1.00 90.88 94 ARG A C 1
ATOM 731 O O . ARG A 1 94 ? -5.833 -1.282 -12.947 1.00 90.88 94 ARG A O 1
ATOM 738 N N . PHE A 1 95 ? -4.894 0.738 -13.066 1.00 93.00 95 PHE A N 1
ATOM 739 C CA . PHE A 1 95 ? -4.570 0.803 -11.645 1.00 93.00 95 PHE A CA 1
ATOM 740 C C . PHE A 1 95 ? -5.632 1.629 -10.932 1.00 93.00 95 PHE A C 1
ATOM 742 O O . PHE A 1 95 ? -6.063 2.650 -11.464 1.00 93.00 95 PHE A O 1
ATOM 749 N N . GLU A 1 96 ? -6.049 1.190 -9.752 1.00 93.06 96 GLU A N 1
ATOM 750 C CA . GLU A 1 96 ? -7.007 1.914 -8.921 1.00 93.06 96 GLU A CA 1
ATOM 751 C C . GLU A 1 96 ? -6.509 2.031 -7.481 1.00 93.06 96 GLU A C 1
ATOM 753 O O . GLU A 1 96 ? -5.759 1.188 -6.980 1.00 93.06 96 GLU A O 1
ATOM 758 N N . ARG A 1 97 ? -6.923 3.111 -6.821 1.00 93.69 97 ARG A N 1
ATOM 759 C CA . ARG A 1 97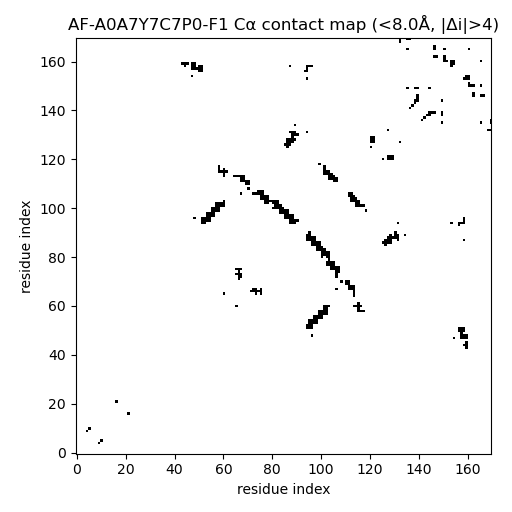 ? -6.670 3.372 -5.409 1.00 93.69 97 ARG A CA 1
ATOM 760 C C . ARG A 1 97 ? -7.861 2.852 -4.610 1.00 93.69 97 ARG A C 1
ATOM 762 O O . ARG A 1 97 ? -8.936 3.446 -4.627 1.00 93.69 97 ARG A O 1
ATOM 769 N N . GLN A 1 98 ? -7.680 1.738 -3.913 1.00 94.12 98 GLN A N 1
ATOM 770 C CA . GLN A 1 98 ? -8.700 1.151 -3.052 1.00 94.12 98 GLN A CA 1
ATOM 771 C C . GLN A 1 98 ? -8.598 1.733 -1.642 1.00 94.12 98 GLN A C 1
ATOM 773 O O . GLN A 1 98 ? -7.575 1.612 -0.964 1.00 94.12 98 GLN A O 1
ATOM 778 N N . VAL A 1 99 ? -9.667 2.390 -1.201 1.00 94.62 99 VAL A N 1
ATOM 779 C CA . VAL A 1 99 ? -9.799 2.952 0.145 1.00 94.62 99 VAL A CA 1
ATOM 780 C C . VAL A 1 99 ? -10.609 1.973 0.981 1.00 94.62 99 VAL A C 1
ATOM 782 O O . VAL A 1 99 ? -11.829 1.883 0.862 1.00 94.62 99 VAL A O 1
ATOM 785 N N . HIS A 1 100 ? -9.922 1.215 1.826 1.00 94.81 100 HIS A N 1
ATOM 786 C CA . HIS A 1 100 ? -10.543 0.265 2.734 1.00 94.81 100 HIS A CA 1
ATOM 787 C C . HIS A 1 100 ? -10.987 0.967 4.013 1.00 94.81 100 HIS A C 1
ATOM 789 O O . HIS A 1 100 ? -10.153 1.522 4.729 1.00 94.81 100 HIS A O 1
ATOM 795 N N . VAL A 1 101 ? -12.279 0.903 4.318 1.00 95.75 101 VAL A N 1
ATOM 796 C CA . VAL A 1 101 ? -12.880 1.478 5.525 1.00 95.75 101 VAL A CA 1
ATOM 797 C C . VAL A 1 101 ? -13.321 0.335 6.429 1.00 95.75 101 VAL A C 1
ATOM 799 O O . VAL A 1 101 ? -14.287 -0.362 6.129 1.00 95.75 101 VAL A O 1
ATOM 802 N N . GLN A 1 102 ? -12.588 0.118 7.516 1.00 95.56 102 GLN A N 1
ATOM 803 C CA . GLN A 1 102 ? -12.918 -0.878 8.531 1.00 95.56 102 GLN A CA 1
ATOM 804 C C . GLN A 1 102 ? -13.928 -0.292 9.509 1.00 95.56 102 GLN A C 1
ATOM 806 O O . GLN A 1 102 ? -13.665 0.745 10.125 1.00 95.56 102 GLN A O 1
ATOM 811 N N . GLU A 1 103 ? -15.058 -0.965 9.674 1.00 95.31 103 GLU A N 1
ATOM 812 C CA . GLU A 1 103 ? -16.033 -0.637 10.702 1.00 95.31 103 GLU A CA 1
ATOM 813 C C . GLU A 1 103 ? -15.384 -0.743 12.087 1.00 95.31 103 GLU A C 1
ATOM 815 O O . GLU A 1 103 ? -14.677 -1.702 12.395 1.00 95.31 103 GLU A O 1
ATOM 820 N N . VAL A 1 104 ? -15.604 0.273 12.915 1.00 95.56 104 VAL A N 1
ATOM 821 C CA . VAL A 1 104 ? -15.178 0.284 14.313 1.00 95.56 104 VAL A CA 1
ATOM 822 C C . VAL A 1 104 ? -16.439 0.436 15.139 1.00 95.56 104 VAL A C 1
ATOM 824 O O . VAL A 1 104 ? -17.216 1.359 14.911 1.00 95.56 104 VAL A O 1
ATOM 827 N N . LEU A 1 105 ? -16.646 -0.467 16.084 1.00 94.44 105 LEU A N 1
ATOM 828 C CA . LEU A 1 105 ? -17.796 -0.499 16.966 1.00 94.44 105 LEU A CA 1
ATOM 829 C C . LEU A 1 105 ? -17.337 -0.308 18.410 1.00 94.44 105 LEU A C 1
ATOM 831 O O . LEU A 1 105 ? -16.356 -0.908 18.840 1.00 94.44 105 LEU A O 1
ATOM 835 N N . ALA A 1 106 ? -18.057 0.503 19.173 1.00 94.25 106 ALA A N 1
ATOM 836 C CA . ALA A 1 106 ? -17.843 0.691 20.600 1.00 94.25 106 ALA A CA 1
ATOM 837 C C . ALA A 1 106 ? -19.017 0.112 21.391 1.00 94.25 106 ALA A C 1
ATOM 839 O O . ALA A 1 106 ? -20.182 0.330 21.052 1.00 94.25 106 ALA A O 1
ATOM 840 N N . CYS A 1 107 ? -18.710 -0.605 22.467 1.00 94.25 107 CYS A N 1
ATOM 841 C CA . CYS A 1 107 ? -19.721 -1.139 23.369 1.00 94.25 107 CYS A CA 1
ATOM 842 C C . CYS A 1 107 ? -20.254 -0.056 24.313 1.00 94.25 107 CYS A C 1
ATOM 844 O O . CYS A 1 107 ? -19.505 0.795 24.801 1.00 94.25 107 CYS A O 1
ATOM 846 N N . THR A 1 108 ? -21.543 -0.133 24.640 1.00 91.19 108 THR A N 1
ATOM 847 C CA . THR A 1 108 ? -22.208 0.743 25.619 1.00 91.19 108 THR A CA 1
ATOM 848 C C . THR A 1 108 ? -21.629 0.639 27.032 1.00 91.19 108 THR A C 1
ATOM 850 O O . THR A 1 108 ? -21.722 1.600 27.793 1.00 91.19 108 THR A O 1
ATOM 853 N N . CYS A 1 109 ? -20.963 -0.469 27.380 1.00 89.75 109 CYS A N 1
ATOM 854 C CA . CYS A 1 109 ? -20.274 -0.625 28.666 1.00 89.75 109 CYS A CA 1
ATOM 855 C C . CYS A 1 109 ? -19.041 0.288 28.819 1.00 89.75 109 CYS A C 1
ATOM 857 O O . CYS A 1 109 ? -18.463 0.369 29.904 1.00 89.75 109 CYS A O 1
ATOM 859 N N . GLY A 1 110 ? -18.601 0.937 27.732 1.00 87.88 110 GLY A N 1
ATOM 860 C CA . GLY A 1 110 ? -17.480 1.878 27.713 1.00 87.88 110 GLY A CA 1
ATOM 861 C C . GLY A 1 110 ? -16.089 1.242 27.784 1.00 87.88 110 GLY A C 1
ATOM 862 O O . GLY A 1 110 ? -15.103 1.969 27.849 1.00 87.88 110 GLY A O 1
ATOM 863 N N . ARG A 1 111 ? -15.984 -0.095 27.782 1.00 88.31 111 ARG A N 1
ATOM 864 C CA . ARG A 1 111 ? -14.711 -0.821 27.977 1.00 88.31 111 ARG A CA 1
ATOM 865 C C . ARG A 1 111 ? -14.238 -1.636 26.772 1.00 88.31 111 ARG A C 1
ATOM 867 O O . ARG A 1 111 ? -13.141 -2.178 26.825 1.00 88.31 111 ARG A O 1
ATOM 874 N N . GLY A 1 112 ? -15.036 -1.742 25.710 1.00 88.50 112 GLY A N 1
ATOM 875 C CA . GLY A 1 112 ? -14.711 -2.573 24.549 1.00 88.50 112 GLY A CA 1
ATOM 876 C C . GLY A 1 112 ? -14.889 -1.838 23.230 1.00 88.50 112 GLY A C 1
ATOM 877 O O . GLY A 1 112 ? -15.896 -1.159 23.022 1.00 88.50 112 GLY A O 1
ATOM 878 N N . VAL A 1 113 ? -13.910 -2.013 22.344 1.00 92.94 113 VAL A N 1
ATOM 879 C CA . VAL A 1 113 ? -13.953 -1.574 20.948 1.00 92.94 113 VAL A CA 1
ATOM 880 C C . VAL A 1 113 ? -13.649 -2.784 20.076 1.00 92.94 113 VAL A C 1
ATOM 882 O O . VAL A 1 113 ? -12.649 -3.465 20.294 1.00 92.94 113 VAL A O 1
ATOM 885 N N . VAL A 1 114 ? -14.507 -3.036 19.097 1.00 93.62 114 VAL A N 1
ATOM 886 C CA . VAL A 1 114 ? -14.343 -4.087 18.093 1.00 93.62 114 VAL A CA 1
ATOM 887 C C . VAL A 1 114 ? -14.063 -3.408 16.761 1.00 93.62 114 VAL A C 1
ATOM 889 O O . VAL A 1 114 ? -1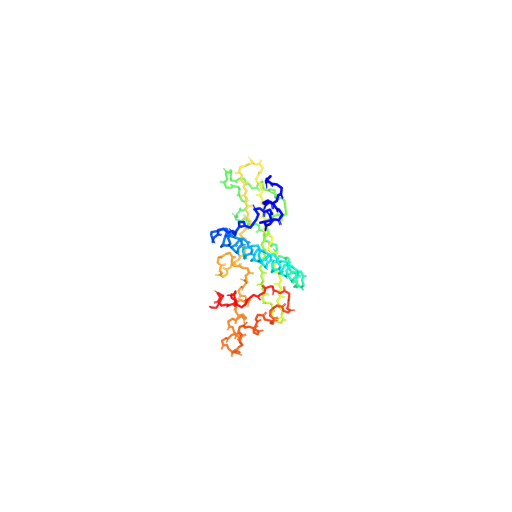4.679 -2.398 16.435 1.00 93.62 114 VAL A O 1
ATOM 892 N N . THR A 1 115 ? -13.096 -3.905 16.002 1.00 94.31 115 THR A N 1
ATOM 893 C CA . THR A 1 115 ? -12.747 -3.355 14.686 1.00 94.31 115 THR A CA 1
ATOM 894 C C . THR A 1 115 ? -12.791 -4.475 13.669 1.00 94.31 115 THR A C 1
ATOM 896 O O . THR A 1 115 ? -12.251 -5.543 13.936 1.00 94.31 115 THR A O 1
ATOM 899 N N . ALA A 1 116 ? -13.396 -4.218 12.512 1.00 94.81 116 ALA A N 1
ATOM 900 C CA . ALA A 1 116 ? -13.446 -5.177 11.420 1.00 94.81 116 ALA A CA 1
ATOM 901 C C . ALA A 1 116 ? -12.024 -5.606 11.020 1.00 94.81 116 ALA A C 1
ATOM 903 O O . ALA A 1 116 ? -11.101 -4.781 11.080 1.00 94.81 116 ALA A O 1
ATOM 904 N N . PRO A 1 117 ? -11.817 -6.856 10.582 1.00 92.38 117 PRO A N 1
ATOM 905 C CA . PRO A 1 117 ? -10.499 -7.336 10.192 1.00 92.38 117 PRO A CA 1
ATOM 906 C C . PRO A 1 117 ? -9.906 -6.490 9.050 1.00 92.38 117 PRO A C 1
ATOM 908 O O . PRO A 1 117 ? -10.639 -5.945 8.216 1.00 92.38 117 PRO A O 1
ATOM 911 N N . PRO A 1 118 ? -8.575 -6.300 9.017 1.00 89.62 118 PRO A N 1
ATOM 912 C CA . PRO A 1 118 ? -7.927 -5.540 7.956 1.00 89.62 118 PRO A CA 1
ATOM 913 C C . PRO A 1 118 ? -7.991 -6.285 6.619 1.00 89.62 118 PRO A C 1
ATOM 915 O O . PRO A 1 118 ? -8.058 -7.515 6.602 1.00 89.62 118 PRO A O 1
ATOM 918 N N . PRO A 1 119 ? -7.915 -5.563 5.484 1.00 88.38 119 PRO A N 1
ATOM 919 C CA . PRO A 1 119 ? -7.771 -6.213 4.189 1.00 88.38 119 PRO A CA 1
ATOM 920 C C . PRO A 1 119 ? -6.490 -7.052 4.165 1.00 88.38 119 PRO A C 1
ATOM 922 O O . PRO A 1 119 ? -5.464 -6.644 4.721 1.00 88.38 119 PRO A O 1
ATOM 925 N N . ALA A 1 120 ? -6.542 -8.198 3.486 1.00 85.25 120 ALA A N 1
ATOM 926 C CA . ALA A 1 120 ? -5.371 -9.037 3.280 1.00 85.25 120 ALA A CA 1
ATOM 927 C C . ALA A 1 120 ? -4.284 -8.255 2.524 1.00 85.25 120 ALA A C 1
ATOM 929 O O . ALA A 1 120 ? -4.562 -7.592 1.522 1.00 85.25 120 ALA A O 1
ATOM 930 N N . ARG A 1 121 ? -3.042 -8.334 3.006 1.00 87.25 121 ARG A N 1
ATOM 931 C CA . ARG A 1 121 ? -1.872 -7.716 2.370 1.00 87.25 121 ARG A CA 1
ATOM 932 C C . ARG A 1 121 ? -0.833 -8.787 2.100 1.00 87.25 121 ARG A C 1
ATOM 934 O O . ARG A 1 121 ? -0.637 -9.672 2.923 1.00 87.25 121 ARG A O 1
ATOM 941 N N . VAL A 1 122 ? -0.163 -8.680 0.957 1.00 86.12 122 VAL A N 1
ATOM 942 C CA . VAL A 1 122 ? 0.935 -9.593 0.600 1.00 86.12 122 VAL A CA 1
ATOM 943 C C . VAL A 1 122 ? 2.179 -9.299 1.436 1.00 86.12 122 VAL A C 1
ATOM 945 O O . VAL A 1 122 ? 2.868 -10.215 1.866 1.00 86.12 122 VAL A O 1
ATOM 948 N N . VAL A 1 123 ? 2.449 -8.015 1.679 1.00 84.69 123 VAL A N 1
ATOM 949 C CA . VAL A 1 123 ? 3.575 -7.544 2.487 1.00 84.69 123 VAL A CA 1
ATOM 950 C C . VAL A 1 123 ? 3.034 -6.750 3.667 1.00 84.69 123 VAL A C 1
ATOM 952 O O . VAL A 1 123 ? 2.141 -5.910 3.504 1.00 84.69 123 VAL A O 1
ATOM 955 N N . ASP A 1 124 ? 3.597 -6.984 4.851 1.00 82.69 124 ASP A N 1
ATOM 956 C CA . ASP A 1 124 ? 3.245 -6.240 6.056 1.00 82.69 124 ASP A CA 1
ATOM 957 C C . ASP A 1 124 ? 3.426 -4.740 5.841 1.00 82.69 124 ASP A C 1
ATOM 959 O O . ASP A 1 124 ? 4.486 -4.264 5.437 1.00 82.69 124 ASP A O 1
ATOM 963 N N . ARG A 1 125 ? 2.362 -3.978 6.123 1.00 81.00 125 ARG A N 1
ATOM 964 C CA . ARG A 1 125 ? 2.298 -2.519 5.911 1.00 81.00 125 ARG A CA 1
ATOM 965 C C . ARG A 1 125 ? 2.520 -2.078 4.455 1.00 81.00 125 ARG A C 1
ATOM 967 O O . ARG A 1 125 ? 2.649 -0.883 4.211 1.00 81.00 125 ARG A O 1
ATOM 974 N N . GLY A 1 126 ? 2.509 -3.002 3.494 1.00 84.81 126 GLY A N 1
ATOM 975 C CA . GLY A 1 126 ? 2.613 -2.691 2.074 1.00 84.81 126 GLY A CA 1
ATOM 976 C C . GLY A 1 126 ? 1.401 -1.905 1.577 1.00 84.81 126 GLY A C 1
ATOM 977 O O . GLY A 1 126 ? 0.273 -2.139 2.014 1.00 84.81 126 GLY A O 1
ATOM 978 N N . GLU A 1 127 ? 1.639 -0.972 0.659 1.00 88.31 127 GLU A N 1
ATOM 979 C CA . GLU A 1 127 ? 0.604 -0.146 0.018 1.00 88.31 127 GLU A CA 1
ATOM 980 C C . GLU A 1 127 ? 0.074 -0.767 -1.284 1.00 88.31 127 GLU A C 1
ATOM 982 O O . GLU A 1 127 ? -0.793 -0.187 -1.929 1.00 88.31 127 GLU A O 1
ATOM 987 N N . TYR A 1 128 ? 0.576 -1.941 -1.677 1.00 91.19 128 TYR A N 1
ATOM 988 C CA . TYR A 1 128 ? 0.286 -2.582 -2.959 1.00 91.19 128 TYR A CA 1
ATOM 989 C C . TYR A 1 128 ? -0.442 -3.906 -2.761 1.00 91.19 128 TYR A C 1
ATOM 991 O O . TYR A 1 128 ? -0.046 -4.729 -1.932 1.00 91.19 128 TYR A O 1
ATOM 999 N N . GLY A 1 129 ? -1.516 -4.089 -3.523 1.00 92.00 129 GLY A N 1
ATOM 1000 C CA . GLY A 1 129 ? -2.349 -5.280 -3.487 1.00 92.00 129 GLY A CA 1
ATOM 1001 C C . GLY A 1 129 ? -1.763 -6.465 -4.259 1.00 92.00 129 GLY A C 1
ATOM 1002 O O . GLY A 1 129 ? -0.780 -6.323 -4.997 1.00 92.00 129 GLY A O 1
ATOM 1003 N N . PRO A 1 130 ? -2.347 -7.662 -4.088 1.00 92.19 130 PRO A N 1
ATOM 1004 C CA . PRO A 1 130 ? -1.883 -8.879 -4.746 1.00 92.19 130 PRO A CA 1
ATOM 1005 C C . PRO A 1 130 ? -1.915 -8.801 -6.275 1.00 92.19 130 PRO A C 1
ATOM 1007 O O . PRO A 1 130 ? -0.964 -9.246 -6.918 1.00 92.19 130 PRO A O 1
ATOM 1010 N N . GLY A 1 131 ? -2.959 -8.223 -6.872 1.00 92.88 131 GLY A N 1
ATOM 1011 C CA . GLY A 1 131 ? -3.050 -8.086 -8.329 1.00 92.88 131 GLY A CA 1
ATOM 1012 C C . GLY A 1 131 ? -1.998 -7.122 -8.878 1.00 92.88 131 GLY A C 1
ATOM 1013 O O . GLY A 1 131 ? -1.408 -7.382 -9.928 1.00 92.88 131 GLY A O 1
ATOM 1014 N N . PHE A 1 132 ? -1.687 -6.054 -8.139 1.00 93.62 132 PHE A N 1
ATOM 1015 C CA . PHE A 1 132 ? -0.606 -5.127 -8.459 1.00 93.62 132 PHE A CA 1
ATOM 1016 C C . PHE A 1 132 ? 0.743 -5.847 -8.508 1.00 93.62 132 PHE A C 1
ATOM 1018 O O . PHE A 1 132 ? 1.467 -5.741 -9.500 1.00 93.62 132 PHE A O 1
ATOM 1025 N N . ILE A 1 133 ? 1.072 -6.610 -7.464 1.00 92.62 133 ILE A N 1
ATOM 1026 C CA . ILE A 1 133 ? 2.336 -7.352 -7.388 1.00 92.62 133 ILE A CA 1
ATOM 1027 C C . ILE A 1 133 ? 2.399 -8.404 -8.501 1.00 92.62 133 ILE A C 1
ATOM 1029 O O . ILE A 1 133 ? 3.394 -8.474 -9.221 1.00 92.62 133 ILE A O 1
ATOM 1033 N N . ALA A 1 134 ? 1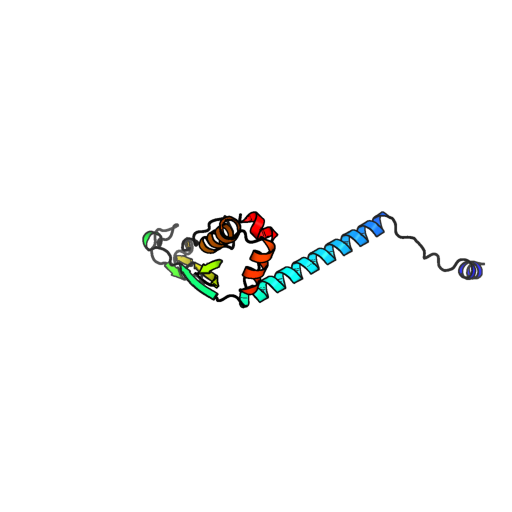.313 -9.149 -8.728 1.00 93.56 134 ALA A N 1
ATOM 1034 C CA . ALA A 1 134 ? 1.227 -10.115 -9.821 1.00 93.56 134 ALA A CA 1
ATOM 1035 C C . ALA A 1 134 ? 1.465 -9.459 -11.193 1.00 93.56 134 ALA A C 1
ATOM 1037 O O . ALA A 1 134 ? 2.205 -9.997 -12.023 1.00 93.56 134 ALA A O 1
ATOM 1038 N N . HIS A 1 135 ? 0.904 -8.269 -11.427 1.00 94.12 135 HIS A N 1
ATOM 1039 C CA . HIS A 1 135 ? 1.140 -7.505 -12.649 1.00 94.12 135 HIS A CA 1
ATOM 1040 C C . HIS A 1 135 ? 2.602 -7.065 -12.790 1.00 94.12 135 HIS A C 1
ATOM 1042 O O . HIS A 1 135 ? 3.159 -7.148 -13.888 1.00 94.12 135 HIS A O 1
ATOM 1048 N N . VAL A 1 136 ? 3.238 -6.618 -11.702 1.00 93.50 136 VAL A N 1
ATOM 1049 C CA . VAL A 1 136 ? 4.654 -6.216 -11.701 1.00 93.50 136 VAL A CA 1
ATOM 1050 C C . VAL A 1 136 ? 5.557 -7.397 -12.039 1.00 93.50 136 VAL A C 1
ATOM 1052 O O . VAL A 1 136 ? 6.380 -7.281 -12.950 1.00 93.50 136 VAL A O 1
ATOM 1055 N N . VAL A 1 137 ? 5.372 -8.533 -11.362 1.00 94.31 137 VAL A N 1
ATOM 1056 C CA . VAL A 1 137 ? 6.154 -9.757 -11.586 1.00 94.31 137 VAL A CA 1
ATOM 1057 C C . VAL A 1 137 ? 5.969 -10.250 -13.020 1.00 94.31 137 VAL A C 1
ATOM 1059 O O . VAL A 1 137 ? 6.953 -10.483 -13.718 1.00 94.31 137 VAL A O 1
ATOM 1062 N N . THR A 1 138 ? 4.729 -10.321 -13.508 1.00 95.06 138 THR A N 1
ATOM 1063 C CA . THR A 1 138 ? 4.443 -10.756 -14.886 1.00 95.06 138 THR A CA 1
ATOM 1064 C C . THR A 1 138 ? 5.081 -9.813 -15.907 1.00 95.06 138 THR A C 1
ATOM 1066 O O . THR A 1 138 ? 5.804 -10.260 -16.795 1.00 95.06 138 THR A O 1
ATOM 1069 N N . SER A 1 139 ? 4.916 -8.498 -15.733 1.00 94.81 139 SER A N 1
ATOM 1070 C CA . SER A 1 139 ? 5.505 -7.500 -16.635 1.00 94.81 139 SER A CA 1
ATOM 1071 C C . SER A 1 139 ? 7.032 -7.579 -16.657 1.00 94.81 139 SER A C 1
ATOM 1073 O O . SER A 1 139 ? 7.659 -7.414 -17.701 1.00 94.81 139 SER A O 1
ATOM 1075 N N . LYS A 1 140 ? 7.662 -7.803 -15.500 1.00 94.31 140 LYS A N 1
ATOM 1076 C CA . LYS A 1 140 ? 9.119 -7.876 -15.389 1.00 94.31 140 LYS A CA 1
ATOM 1077 C C . LYS A 1 140 ? 9.671 -9.182 -15.965 1.00 94.31 140 LYS A C 1
ATOM 1079 O O . LYS A 1 140 ? 10.669 -9.140 -16.685 1.00 94.31 140 LYS A O 1
ATOM 1084 N N . CYS A 1 141 ? 9.060 -10.313 -15.626 1.00 94.88 141 CYS A N 1
ATOM 1085 C CA . CYS A 1 141 ? 9.602 -11.643 -15.896 1.00 94.88 141 CYS A CA 1
ATOM 1086 C C . CYS A 1 141 ? 9.111 -12.240 -17.214 1.00 94.88 141 CYS A C 1
ATOM 1088 O O . CYS A 1 141 ? 9.924 -12.784 -17.953 1.00 94.88 141 CYS A O 1
ATOM 1090 N N . ALA A 1 142 ? 7.817 -12.131 -17.522 1.00 96.75 142 ALA A N 1
ATOM 1091 C CA . ALA A 1 142 ? 7.244 -12.683 -18.748 1.00 96.75 142 ALA A CA 1
ATOM 1092 C C . ALA A 1 142 ? 7.400 -11.712 -19.928 1.00 96.75 142 ALA A C 1
ATOM 1094 O O . ALA A 1 142 ? 7.865 -12.108 -20.993 1.00 96.75 142 ALA A O 1
ATOM 1095 N N . ASP A 1 143 ? 7.104 -10.425 -19.715 1.00 95.88 143 ASP A N 1
ATOM 1096 C CA . ASP A 1 143 ? 7.147 -9.414 -20.787 1.00 95.88 143 ASP A CA 1
ATOM 1097 C C . ASP A 1 143 ? 8.510 -8.707 -20.911 1.00 95.88 143 ASP A C 1
ATOM 1099 O O . ASP A 1 143 ? 8.669 -7.768 -21.697 1.00 95.88 143 ASP A O 1
ATOM 1103 N N . ALA A 1 144 ? 9.494 -9.116 -20.100 1.00 95.69 144 ALA A N 1
ATOM 1104 C CA . ALA A 1 144 ? 10.837 -8.539 -20.042 1.00 95.69 144 ALA A CA 1
ATOM 1105 C C . ALA A 1 144 ? 10.857 -7.000 -19.893 1.00 95.69 144 ALA A C 1
ATOM 1107 O O . ALA A 1 144 ? 11.772 -6.320 -20.371 1.00 95.69 144 ALA A O 1
ATOM 1108 N N . MET A 1 145 ? 9.861 -6.414 -19.216 1.00 94.81 145 MET A N 1
ATOM 1109 C CA . MET A 1 145 ? 9.760 -4.967 -19.070 1.00 94.81 145 MET A CA 1
ATOM 1110 C C . MET A 1 145 ? 10.851 -4.426 -18.133 1.00 94.81 145 MET A C 1
ATOM 1112 O O . MET A 1 145 ? 10.952 -4.842 -16.974 1.00 94.81 145 MET A O 1
ATOM 1116 N N . PRO A 1 146 ? 11.652 -3.434 -18.565 1.00 95.12 146 PRO A N 1
ATOM 1117 C CA . PRO A 1 146 ? 12.576 -2.759 -17.665 1.00 95.12 146 PRO A CA 1
ATOM 1118 C C . PRO A 1 146 ? 11.825 -2.050 -16.528 1.00 95.12 146 PRO A C 1
ATOM 1120 O O . PRO A 1 146 ? 10.872 -1.314 -16.783 1.00 95.12 146 PRO A O 1
ATOM 1123 N N . LEU A 1 147 ? 12.300 -2.183 -15.283 1.00 93.56 147 LEU A N 1
ATOM 1124 C CA . LEU A 1 147 ? 11.621 -1.622 -14.101 1.00 93.56 147 LEU A CA 1
ATOM 1125 C C . LEU A 1 147 ? 11.420 -0.106 -14.174 1.00 93.56 147 LEU A C 1
ATOM 1127 O O . LEU A 1 147 ? 10.402 0.405 -13.726 1.00 93.56 147 LEU A O 1
ATOM 1131 N N . HIS A 1 148 ? 12.353 0.631 -14.782 1.00 93.50 148 HIS A N 1
ATOM 1132 C CA . HIS A 1 148 ? 12.183 2.074 -14.971 1.00 93.50 148 HIS A CA 1
ATOM 1133 C C . HIS A 1 148 ? 11.005 2.396 -15.911 1.00 93.50 148 HIS A C 1
ATOM 1135 O O . HIS A 1 148 ? 10.282 3.363 -15.684 1.00 93.50 148 HIS A O 1
ATOM 1141 N N . ARG A 1 149 ? 10.788 1.577 -16.950 1.00 94.69 149 ARG A N 1
ATOM 1142 C CA . ARG A 1 149 ? 9.684 1.734 -17.905 1.00 94.69 149 ARG A CA 1
ATOM 1143 C C . ARG A 1 149 ? 8.361 1.320 -17.266 1.00 94.69 149 ARG A C 1
ATOM 1145 O O . ARG A 1 149 ? 7.356 1.994 -17.482 1.00 94.69 149 ARG A O 1
ATOM 1152 N N . LEU A 1 150 ? 8.374 0.264 -16.453 1.00 94.56 150 LEU A N 1
ATOM 1153 C CA . LEU A 1 150 ? 7.217 -0.155 -15.668 1.00 94.56 150 LEU A CA 1
ATOM 1154 C C . LEU A 1 150 ? 6.816 0.924 -14.653 1.00 94.56 150 LEU A C 1
ATOM 1156 O O . LEU A 1 150 ? 5.658 1.327 -14.637 1.00 94.56 150 LEU A O 1
ATOM 1160 N N . ALA A 1 151 ? 7.773 1.486 -13.905 1.00 93.50 151 ALA A N 1
ATOM 1161 C CA . ALA A 1 151 ? 7.525 2.607 -12.996 1.00 93.50 151 ALA A CA 1
ATOM 1162 C C . ALA A 1 151 ? 6.879 3.788 -13.728 1.00 93.50 151 ALA A C 1
ATOM 1164 O O . ALA A 1 151 ? 5.858 4.294 -13.285 1.00 93.50 151 ALA A O 1
ATOM 1165 N N . GLN A 1 152 ? 7.403 4.175 -14.898 1.00 92.31 152 GLN A N 1
ATOM 1166 C CA . GLN A 1 152 ? 6.809 5.232 -15.727 1.00 92.31 152 GLN A CA 1
ATOM 1167 C C . GLN A 1 152 ? 5.409 4.888 -16.255 1.00 92.31 152 GLN A C 1
ATOM 1169 O O . GLN A 1 152 ? 4.612 5.790 -16.504 1.00 92.31 152 GLN A O 1
ATOM 1174 N N . ARG A 1 153 ? 5.107 3.610 -16.516 1.00 92.19 153 ARG A N 1
ATOM 1175 C CA . ARG A 1 153 ? 3.763 3.168 -16.917 1.00 92.19 153 ARG A CA 1
ATOM 1176 C C . ARG A 1 153 ? 2.790 3.322 -15.749 1.00 92.19 153 ARG A C 1
ATOM 1178 O O . ARG A 1 153 ? 1.764 3.963 -15.924 1.00 92.19 153 ARG A O 1
ATOM 1185 N N . VAL A 1 154 ? 3.147 2.809 -14.576 1.00 91.81 154 VAL A N 1
ATOM 1186 C CA . VAL A 1 154 ? 2.336 2.899 -13.352 1.00 91.81 154 VAL A CA 1
ATOM 1187 C C . VAL A 1 154 ? 2.129 4.360 -12.934 1.00 91.81 154 VAL A C 1
ATOM 1189 O O . VAL A 1 154 ? 1.008 4.789 -12.678 1.00 91.81 154 VAL A O 1
ATOM 1192 N N . GLU A 1 155 ? 3.195 5.163 -12.987 1.00 89.94 155 GLU A N 1
ATOM 1193 C CA . GLU A 1 155 ? 3.171 6.597 -12.687 1.00 89.94 155 GLU A CA 1
ATOM 1194 C C . GLU A 1 155 ? 2.230 7.413 -13.582 1.00 89.94 155 GLU A C 1
ATOM 1196 O O . GLU A 1 155 ? 1.863 8.523 -13.189 1.00 89.94 155 GLU A O 1
ATOM 1201 N N . ARG A 1 156 ? 1.917 6.931 -14.792 1.00 88.12 156 ARG A N 1
ATOM 1202 C CA . ARG A 1 156 ? 0.970 7.574 -15.718 1.00 88.12 156 ARG A CA 1
ATOM 1203 C C . ARG A 1 156 ? -0.485 7.263 -15.382 1.00 88.12 156 ARG A C 1
ATOM 1205 O O . ARG A 1 156 ? -1.362 7.977 -15.841 1.00 88.12 156 ARG A O 1
ATOM 1212 N N . SER A 1 157 ? -0.731 6.227 -14.589 1.00 87.44 157 SER A N 1
ATOM 1213 C CA . SER A 1 157 ? -2.061 5.842 -14.116 1.00 87.44 157 SER A CA 1
ATOM 1214 C C . SER A 1 157 ? -2.405 6.450 -12.751 1.00 87.44 157 SER A C 1
ATOM 1216 O O . SER A 1 157 ? -3.312 5.965 -12.087 1.00 87.44 157 SER A O 1
ATOM 1218 N N . GLY A 1 158 ? -1.656 7.464 -12.301 1.00 85.25 158 GLY A N 1
ATOM 1219 C CA . GLY A 1 158 ? -1.865 8.125 -11.009 1.00 85.25 158 GLY A CA 1
ATOM 1220 C C . GLY A 1 158 ? -1.249 7.404 -9.803 1.00 85.25 158 GLY A C 1
ATOM 1221 O O . GLY A 1 158 ? -1.238 7.937 -8.701 1.00 85.25 158 GLY A O 1
ATOM 1222 N N . VAL A 1 159 ? -0.654 6.220 -9.959 1.00 88.38 159 VAL A N 1
ATOM 1223 C CA . VAL A 1 159 ? -0.027 5.533 -8.817 1.00 88.38 159 VAL A CA 1
ATOM 1224 C C . VAL A 1 159 ? 1.403 6.052 -8.612 1.00 88.38 159 VAL A C 1
ATOM 1226 O O . VAL A 1 159 ? 2.231 5.942 -9.524 1.00 88.38 159 VAL A O 1
ATOM 1229 N N . PRO A 1 160 ? 1.739 6.628 -7.443 1.00 84.12 160 PRO A N 1
ATOM 1230 C CA . PRO A 1 160 ? 3.086 7.112 -7.178 1.00 84.12 160 PRO A CA 1
ATOM 1231 C C . PRO A 1 160 ? 4.055 5.934 -7.067 1.00 84.12 160 PRO A C 1
ATOM 1233 O O . PRO A 1 160 ? 4.012 5.171 -6.110 1.00 84.12 160 PRO A O 1
ATOM 1236 N N . MET A 1 161 ? 4.944 5.783 -8.051 1.00 86.75 161 MET A N 1
ATOM 1237 C CA . MET A 1 161 ? 5.793 4.598 -8.162 1.00 86.75 161 MET A CA 1
ATOM 1238 C C . MET A 1 161 ? 7.244 4.964 -8.430 1.00 86.75 161 MET A C 1
ATOM 1240 O O . MET A 1 161 ? 7.570 5.554 -9.457 1.00 86.75 161 MET A O 1
ATOM 1244 N N . SER A 1 162 ? 8.139 4.560 -7.530 1.00 86.88 162 SER A N 1
ATOM 1245 C CA . SER A 1 162 ? 9.578 4.703 -7.735 1.00 86.88 162 SER A CA 1
ATOM 1246 C C . SER A 1 162 ? 10.196 3.389 -8.210 1.00 86.88 162 SER A C 1
ATOM 1248 O O . SER A 1 162 ? 9.715 2.303 -7.889 1.00 86.88 162 SER A O 1
ATOM 1250 N N . ARG A 1 163 ? 11.309 3.468 -8.949 1.00 88.81 163 ARG A N 1
ATOM 1251 C CA . ARG A 1 163 ? 12.042 2.262 -9.365 1.00 88.81 163 ARG A CA 1
ATOM 1252 C C . ARG A 1 163 ? 12.533 1.449 -8.163 1.00 88.81 163 ARG A C 1
ATOM 1254 O O . ARG A 1 163 ? 12.503 0.231 -8.244 1.00 88.81 163 ARG A O 1
ATOM 1261 N N . SER A 1 164 ? 12.981 2.112 -7.093 1.00 88.62 164 SER A N 1
ATOM 1262 C CA . SER A 1 164 ? 13.432 1.442 -5.864 1.00 88.62 164 SER A CA 1
ATOM 1263 C C . SER A 1 164 ? 12.299 0.670 -5.195 1.00 88.62 164 SER A C 1
ATOM 1265 O O . SER A 1 164 ? 12.486 -0.462 -4.784 1.00 88.62 164 SER A O 1
ATOM 1267 N N . THR A 1 165 ? 11.086 1.225 -5.186 1.00 88.12 165 THR A N 1
ATOM 1268 C CA . THR A 1 165 ? 9.919 0.501 -4.669 1.00 88.12 165 THR A CA 1
ATOM 1269 C C . THR A 1 165 ? 9.653 -0.773 -5.472 1.00 88.12 165 THR A C 1
ATOM 1271 O O . THR A 1 165 ? 9.402 -1.817 -4.891 1.00 88.12 165 THR A O 1
ATOM 1274 N N . LEU A 1 166 ? 9.762 -0.724 -6.805 1.00 90.06 166 LEU A N 1
ATOM 1275 C CA . LEU A 1 166 ? 9.591 -1.921 -7.637 1.00 90.06 166 LEU A CA 1
ATOM 1276 C C . LEU A 1 166 ? 10.690 -2.972 -7.446 1.00 90.06 166 LEU A C 1
ATOM 1278 O O . LEU A 1 166 ? 10.423 -4.141 -7.690 1.00 90.06 166 LEU A O 1
ATOM 1282 N N . THR A 1 167 ? 11.909 -2.578 -7.067 1.00 88.38 167 THR A N 1
ATOM 1283 C CA . THR A 1 167 ? 12.972 -3.546 -6.751 1.00 88.38 167 THR A CA 1
ATOM 1284 C C . THR A 1 167 ? 12.774 -4.223 -5.404 1.00 88.38 167 THR A C 1
ATOM 1286 O O . THR A 1 167 ? 13.297 -5.309 -5.233 1.00 88.38 167 THR A O 1
ATOM 1289 N N . ASP A 1 168 ? 12.036 -3.605 -4.479 1.00 86.31 168 ASP A N 1
ATOM 1290 C CA . ASP A 1 168 ? 11.733 -4.201 -3.170 1.00 86.31 168 ASP A CA 1
ATOM 1291 C C . ASP A 1 168 ? 10.488 -5.108 -3.220 1.00 86.31 168 ASP A C 1
ATOM 1293 O O . ASP A 1 168 ? 10.303 -5.966 -2.362 1.00 86.31 168 ASP A O 1
ATOM 1297 N N . LEU A 1 169 ? 9.607 -4.895 -4.206 1.00 80.19 169 LEU A N 1
ATOM 1298 C CA . LEU A 1 169 ? 8.382 -5.679 -4.419 1.00 80.19 169 LEU A CA 1
ATOM 1299 C C . LEU A 1 169 ? 8.594 -6.957 -5.242 1.00 80.19 169 LEU A C 1
ATOM 1301 O O . LEU A 1 169 ? 7.687 -7.788 -5.295 1.00 80.19 169 LEU A O 1
ATOM 1305 N N . PHE A 1 170 ? 9.731 -7.058 -5.932 1.00 68.00 170 PHE A N 1
ATOM 1306 C CA . PHE A 1 170 ? 10.125 -8.191 -6.767 1.00 68.00 170 PHE A CA 1
ATOM 1307 C C . PHE A 1 170 ? 11.244 -8.984 -6.095 1.00 68.00 170 PHE A C 1
ATOM 1309 O O . PHE A 1 170 ? 12.216 -8.339 -5.649 1.00 68.00 170 PHE A O 1
#

Secondary structure (DSSP, 8-state):
-HHHHHHHH--S---PPPHHHHHHHHHHHHHHHHHHHHHHHHHHHHHHHHHSPEEEEEEPPPGGG-S-TTT----EEE-TT-EEEEEEEEETTEEEEEEEEE-EEEETTSS-EEEPPPPP-SSTT-SB-HHHHHHHHHHHHTS---HHHHHHHHGGGT----HHHHHH--